Protein AF-A0AA37XI95-F1 (afdb_monomer_lite)

pLDDT: mean 78.23, std 15.77, range [38.28, 92.56]

Radius of gyration: 12.14 Å; chains: 1; bounding box: 31×31×27 Å

Foldseek 3Di:
DDDPDPPDDPQWADLVVLCVVLVHDSVVSVVCVVVVLADFDDPVVDTTHGPVRSVVSCVVPVVRVD

InterPro domains:
  IPR041657 Helix-turn-helix domain, group 17 [PF12728] (13-61)

Sequence (66 aa):
MSVTRIDGWPGAMTVQTAALYLDCSSRTVEGLQEKGDLIPIDTGFGKRFTKAELDRFLDARPEWSR

Structure (mmCIF, N/CA/C/O backbone):
data_AF-A0AA37XI95-F1
#
_entry.id   AF-A0AA37XI95-F1
#
loop_
_atom_site.group_PDB
_atom_site.id
_atom_site.type_symbol
_atom_site.label_atom_id
_atom_site.label_alt_id
_atom_site.label_comp_id
_atom_site.label_asym_id
_atom_site.label_entity_id
_atom_site.label_seq_id
_atom_site.pdbx_PDB_ins_code
_atom_site.Cartn_x
_atom_site.Cartn_y
_atom_site.Cartn_z
_atom_site.occupancy
_atom_site.B_iso_or_equiv
_atom_site.auth_seq_id
_atom_site.auth_comp_id
_atom_site.auth_asym_id
_atom_site.auth_atom_id
_atom_site.pdbx_PDB_model_num
ATOM 1 N N . MET A 1 1 ? -15.346 22.917 -10.831 1.00 38.28 1 MET A N 1
ATOM 2 C CA . MET A 1 1 ? -14.475 22.023 -10.040 1.00 38.28 1 MET A CA 1
ATOM 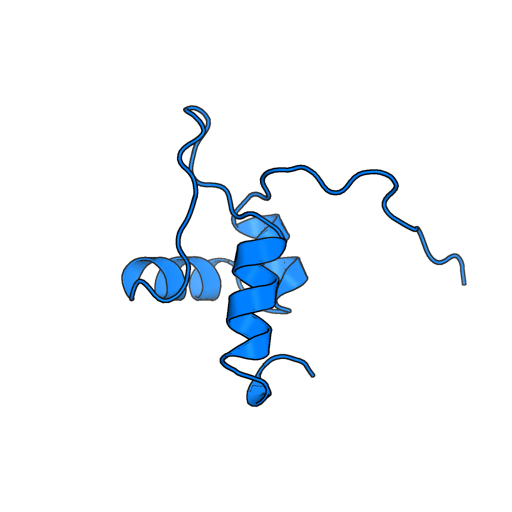3 C C . MET A 1 1 ? -13.861 21.033 -11.011 1.00 38.28 1 MET A C 1
ATOM 5 O O . MET A 1 1 ? -14.587 20.216 -11.562 1.00 38.28 1 MET A O 1
ATOM 9 N N . SER A 1 2 ? -12.584 21.204 -11.344 1.00 38.31 2 SER A N 1
ATOM 10 C CA . SER A 1 2 ? -11.923 20.428 -12.397 1.00 38.31 2 SER A CA 1
ATOM 11 C C . SER A 1 2 ? -11.460 19.092 -11.825 1.00 38.31 2 SER A C 1
ATOM 13 O O . SER A 1 2 ? -10.587 19.057 -10.965 1.00 38.31 2 SER A O 1
ATOM 15 N N . VAL A 1 3 ? -12.081 18.002 -12.275 1.00 44.59 3 VAL A N 1
ATOM 16 C CA . VAL A 1 3 ? -11.655 16.635 -11.962 1.00 44.59 3 VAL A CA 1
ATOM 17 C C . VAL A 1 3 ? -10.422 16.343 -12.810 1.00 44.59 3 VAL A C 1
ATOM 19 O O . VAL A 1 3 ? -10.534 16.084 -14.007 1.00 44.59 3 VAL A O 1
ATOM 22 N N . THR A 1 4 ? -9.238 16.425 -12.208 1.00 46.09 4 THR A N 1
ATOM 23 C CA . THR A 1 4 ? -7.993 16.002 -12.853 1.00 46.09 4 THR A CA 1
ATOM 24 C C . THR A 1 4 ? -8.015 14.479 -12.973 1.00 46.09 4 THR A C 1
ATOM 26 O O . THR A 1 4 ? 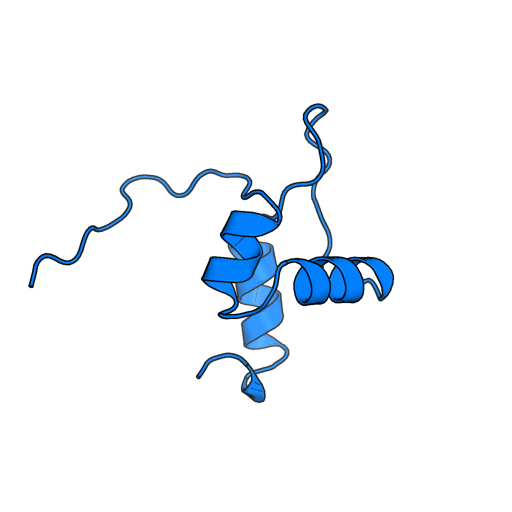-7.712 13.767 -12.018 1.00 46.09 4 THR A O 1
ATOM 29 N N . ARG A 1 5 ? -8.421 13.959 -14.137 1.00 49.34 5 ARG A N 1
ATOM 30 C CA . ARG A 1 5 ? -8.194 12.551 -14.481 1.00 49.34 5 ARG A CA 1
ATOM 31 C C . ARG A 1 5 ? -6.699 12.365 -14.696 1.00 49.34 5 ARG A C 1
ATOM 33 O O . ARG A 1 5 ? -6.107 13.014 -15.551 1.00 49.34 5 ARG A O 1
ATOM 40 N N . ILE A 1 6 ? -6.100 11.501 -13.887 1.00 47.41 6 ILE A N 1
ATOM 41 C CA . ILE A 1 6 ? -4.713 11.078 -14.047 1.00 47.41 6 ILE A CA 1
ATOM 42 C C . ILE A 1 6 ? -4.681 10.144 -15.267 1.00 47.41 6 ILE A C 1
ATOM 44 O O . ILE A 1 6 ? -4.982 8.955 -15.159 1.00 47.41 6 ILE A 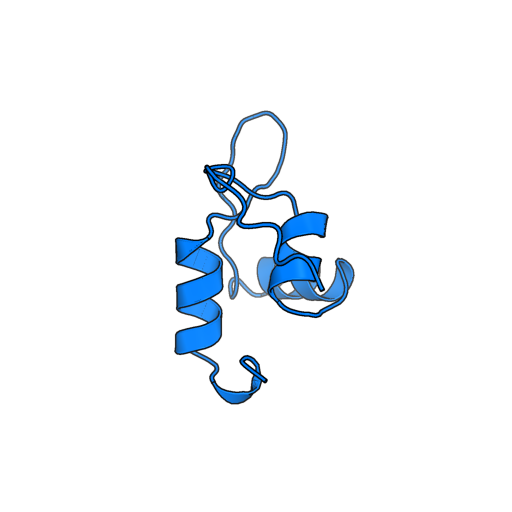O 1
ATOM 48 N N . ASP A 1 7 ? -4.401 10.712 -16.442 1.00 39.94 7 ASP A N 1
ATOM 49 C CA . ASP A 1 7 ? -4.098 9.981 -17.675 1.00 39.94 7 ASP A CA 1
ATOM 50 C C . ASP A 1 7 ? -2.757 9.255 -17.485 1.00 39.94 7 ASP A C 1
ATOM 52 O O . ASP A 1 7 ? -1.683 9.844 -17.584 1.00 39.94 7 ASP A O 1
ATOM 56 N N . GLY A 1 8 ? -2.830 7.973 -17.121 1.00 44.84 8 GLY A N 1
ATOM 57 C CA . GLY A 1 8 ? -1.670 7.124 -16.850 1.00 44.84 8 GLY A CA 1
ATOM 58 C C . GLY A 1 8 ? -1.325 7.058 -15.366 1.00 44.84 8 GLY A C 1
ATOM 59 O O . GLY A 1 8 ? -0.473 7.790 -14.866 1.00 44.84 8 GLY A O 1
ATOM 60 N N . TRP A 1 9 ? -1.966 6.134 -14.647 1.00 51.66 9 TRP A N 1
ATOM 61 C CA . TRP A 1 9 ? -1.540 5.792 -13.293 1.00 51.66 9 TRP A CA 1
ATOM 62 C C . TRP A 1 9 ? -0.099 5.269 -13.348 1.00 51.66 9 TRP A C 1
ATOM 64 O O . TRP A 1 9 ? 0.178 4.375 -14.156 1.00 51.66 9 TRP A O 1
ATOM 74 N N . PRO A 1 10 ? 0.831 5.786 -12.524 1.00 56.72 10 PRO A N 1
ATOM 75 C CA . PRO A 1 10 ? 2.173 5.231 -12.473 1.00 56.72 10 PRO A CA 1
ATOM 76 C C . PRO A 1 10 ? 2.037 3.748 -12.134 1.00 56.72 10 PRO A C 1
ATOM 78 O O . PRO A 1 10 ? 1.405 3.401 -11.137 1.00 56.72 10 PRO A O 1
ATOM 81 N N . GLY A 1 11 ? 2.613 2.866 -12.958 1.00 64.25 11 GLY A N 1
ATOM 82 C CA . GLY A 1 11 ? 2.512 1.411 -12.765 1.00 64.25 11 GLY A CA 1
ATOM 83 C C . GLY A 1 11 ? 2.987 0.935 -11.384 1.00 64.25 11 GLY A C 1
ATOM 84 O O . GLY A 1 11 ? 2.723 -0.198 -10.998 1.00 64.25 11 GLY A O 1
ATOM 85 N N . ALA A 1 12 ? 3.660 1.813 -10.632 1.00 70.81 12 ALA A N 1
ATOM 86 C CA . ALA A 1 12 ? 4.164 1.599 -9.292 1.00 70.81 12 ALA A CA 1
ATOM 87 C C . ALA A 1 12 ? 4.116 2.923 -8.484 1.00 70.81 12 ALA A C 1
ATOM 89 O O . ALA A 1 12 ? 4.819 3.879 -8.813 1.00 70.81 12 ALA A O 1
ATOM 90 N N . MET A 1 13 ? 3.302 2.980 -7.430 1.00 84.00 13 MET A N 1
ATOM 91 C CA . MET A 1 13 ? 3.133 4.097 -6.489 1.00 84.00 13 MET A CA 1
ATOM 92 C C . MET A 1 13 ? 4.131 4.025 -5.336 1.00 84.00 13 MET A C 1
ATOM 94 O O . MET A 1 13 ? 4.419 2.945 -4.838 1.00 84.00 13 MET A O 1
ATOM 98 N N . THR A 1 14 ? 4.627 5.158 -4.846 1.00 87.56 14 THR A N 1
ATOM 99 C CA . THR A 1 14 ? 5.407 5.178 -3.597 1.00 87.56 14 THR A CA 1
ATOM 100 C C . THR A 1 14 ? 4.494 4.968 -2.383 1.00 87.56 14 THR A C 1
ATOM 102 O O . THR A 1 14 ? 3.274 5.089 -2.490 1.00 87.56 14 THR A O 1
ATOM 105 N N . VAL A 1 15 ? 5.076 4.714 -1.204 1.00 88.44 15 VAL A N 1
ATOM 106 C CA . VAL A 1 15 ? 4.339 4.632 0.076 1.00 88.44 15 VAL A CA 1
ATOM 107 C C . VAL A 1 15 ? 3.445 5.860 0.294 1.00 88.44 15 VAL A C 1
ATOM 109 O O . VAL A 1 15 ? 2.305 5.722 0.718 1.00 88.44 15 VAL A O 1
ATOM 112 N N . GLN A 1 16 ? 3.933 7.063 -0.030 1.00 87.75 16 GLN A N 1
ATOM 113 C CA . GLN A 1 16 ? 3.169 8.305 0.131 1.00 87.75 16 GLN A CA 1
ATOM 114 C C . GLN A 1 16 ? 1.954 8.356 -0.798 1.00 87.75 16 GLN A C 1
ATOM 116 O O . GLN A 1 16 ? 0.865 8.717 -0.365 1.00 87.75 16 GLN A O 1
ATOM 121 N N . THR A 1 17 ? 2.116 7.967 -2.063 1.00 87.69 17 THR A N 1
ATOM 122 C CA . THR A 1 17 ? 0.996 7.930 -3.010 1.00 87.69 17 THR A CA 1
ATOM 123 C C . THR A 1 17 ? -0.007 6.834 -2.650 1.00 87.69 17 THR A C 1
ATOM 125 O O . THR A 1 17 ? -1.206 7.069 -2.739 1.00 87.69 17 THR A O 1
ATOM 128 N N . ALA A 1 18 ? 0.459 5.673 -2.182 1.00 88.75 18 ALA A N 1
ATOM 129 C CA . ALA A 1 18 ? -0.411 4.614 -1.675 1.00 88.75 18 ALA A CA 1
ATOM 130 C C . ALA A 1 18 ? -1.194 5.060 -0.428 1.00 88.75 18 ALA A C 1
ATOM 132 O O . ALA A 1 18 ? -2.377 4.766 -0.309 1.00 88.75 18 ALA A O 1
ATOM 133 N N . ALA A 1 19 ? -0.564 5.826 0.467 1.00 90.56 19 ALA A N 1
ATOM 134 C CA . ALA A 1 19 ? -1.218 6.383 1.647 1.00 90.56 19 ALA A CA 1
ATOM 135 C C . ALA A 1 19 ? -2.340 7.360 1.268 1.00 90.56 19 ALA A C 1
ATOM 137 O O . ALA A 1 19 ? -3.435 7.268 1.810 1.00 90.56 19 ALA A O 1
ATOM 138 N N . LEU A 1 20 ? -2.090 8.231 0.283 1.00 88.88 20 LEU A N 1
ATOM 139 C CA . LEU A 1 20 ? -3.114 9.117 -0.280 1.00 88.88 20 LEU A CA 1
ATOM 140 C C . LEU A 1 20 ? -4.246 8.337 -0.960 1.00 88.88 20 LEU A C 1
ATOM 142 O O . LEU A 1 20 ? -5.398 8.742 -0.874 1.00 88.88 20 LEU A O 1
ATOM 146 N N . TYR A 1 21 ? -3.926 7.230 -1.632 1.00 87.44 21 TYR A N 1
ATOM 147 C CA . TYR A 1 21 ? -4.923 6.385 -2.288 1.00 87.44 21 TYR A CA 1
ATOM 148 C C . TYR A 1 21 ? -5.842 5.675 -1.289 1.00 87.44 21 TYR A C 1
ATOM 150 O O . TYR A 1 21 ? -7.040 5.575 -1.518 1.00 87.44 21 TYR A O 1
ATOM 158 N N . LEU A 1 22 ? -5.276 5.197 -0.179 1.00 86.88 22 LEU A N 1
ATOM 159 C CA . LEU A 1 22 ? -5.990 4.500 0.893 1.00 86.88 22 LEU A CA 1
ATOM 160 C C . LEU A 1 22 ? -6.564 5.448 1.962 1.00 86.88 22 LEU A C 1
ATOM 162 O O . LEU A 1 22 ? -6.980 4.976 3.018 1.00 86.88 22 LEU A O 1
ATOM 166 N N . ASP A 1 23 ? -6.505 6.764 1.730 1.00 89.06 23 ASP A N 1
ATOM 167 C CA . ASP A 1 23 ? -6.882 7.820 2.681 1.00 89.06 23 ASP A CA 1
ATOM 168 C C . ASP A 1 23 ? -6.352 7.576 4.110 1.00 89.06 23 ASP A C 1
ATOM 170 O O . ASP A 1 23 ? -7.068 7.589 5.112 1.00 89.06 23 ASP A O 1
ATOM 174 N N . CYS A 1 24 ? -5.055 7.274 4.218 1.00 88.56 24 CYS A N 1
ATOM 175 C CA . CYS A 1 24 ? -4.415 6.951 5.489 1.00 88.56 24 CYS A CA 1
ATOM 176 C C . CYS A 1 24 ? -3.012 7.558 5.615 1.00 88.56 24 CYS A C 1
ATOM 178 O O . CYS A 1 24 ? -2.493 8.222 4.719 1.00 88.56 24 CYS A O 1
ATOM 180 N N . SER A 1 25 ? -2.374 7.354 6.770 1.00 91.31 25 SER A N 1
ATOM 181 C CA . SER A 1 25 ? -1.003 7.821 6.995 1.00 91.31 25 SER A CA 1
ATOM 182 C C . SER A 1 25 ? 0.024 6.886 6.347 1.00 91.31 25 SER A C 1
ATOM 184 O O . SER A 1 25 ? -0.178 5.673 6.289 1.00 91.31 25 SER A O 1
ATOM 186 N N . SER A 1 26 ? 1.187 7.409 5.947 1.00 89.81 26 SER A N 1
ATOM 187 C CA . SER A 1 26 ? 2.298 6.576 5.449 1.00 89.81 26 SER A CA 1
ATOM 188 C C . SER A 1 26 ? 2.742 5.518 6.464 1.00 89.81 26 SER A C 1
ATOM 190 O O . SER A 1 26 ? 3.080 4.403 6.083 1.00 89.81 26 SER A O 1
ATOM 192 N N . ARG A 1 27 ? 2.654 5.833 7.763 1.00 92.06 27 ARG A N 1
ATOM 193 C CA . ARG A 1 27 ? 2.913 4.891 8.858 1.00 92.06 27 ARG A CA 1
ATOM 194 C C . ARG A 1 27 ? 1.917 3.728 8.870 1.00 92.06 27 ARG A C 1
ATOM 196 O O . ARG A 1 27 ? 2.287 2.608 9.207 1.00 92.06 27 ARG A O 1
ATOM 203 N N . THR A 1 28 ? 0.662 3.979 8.502 1.00 91.31 28 THR A N 1
ATOM 204 C CA . THR A 1 28 ? -0.355 2.930 8.357 1.00 91.31 28 THR A CA 1
ATOM 205 C C . THR A 1 28 ? 0.019 1.985 7.220 1.00 91.31 28 THR A C 1
ATOM 207 O O . THR A 1 28 ? -0.020 0.774 7.410 1.00 91.31 28 THR A O 1
ATOM 210 N N . VAL A 1 29 ? 0.445 2.523 6.073 1.00 90.56 29 VAL A N 1
ATOM 211 C CA . VAL A 1 29 ? 0.904 1.724 4.923 1.00 90.56 29 VAL A CA 1
ATOM 212 C C . VAL A 1 29 ? 2.130 0.882 5.276 1.00 90.56 29 VAL A C 1
ATOM 214 O O . VAL A 1 29 ? 2.182 -0.296 4.936 1.00 90.56 29 VAL A O 1
ATOM 217 N N . GLU A 1 30 ? 3.095 1.447 6.002 1.00 90.00 30 GLU A N 1
ATOM 218 C CA . GLU A 1 30 ? 4.251 0.694 6.506 1.00 90.00 30 GLU A CA 1
ATOM 219 C C . GLU A 1 30 ? 3.822 -0.445 7.440 1.00 90.00 30 GLU A C 1
ATOM 221 O O . GLU A 1 30 ? 4.250 -1.580 7.252 1.00 90.00 30 GLU A O 1
ATOM 226 N N . GLY A 1 31 ? 2.911 -0.186 8.382 1.00 92.56 31 GLY A N 1
ATOM 227 C CA . GLY A 1 31 ? 2.388 -1.227 9.270 1.00 92.56 31 GLY A CA 1
ATOM 228 C C . GLY A 1 31 ? 1.598 -2.316 8.533 1.00 92.56 31 GLY A C 1
ATOM 229 O O . GLY A 1 31 ? 1.642 -3.482 8.916 1.00 92.56 31 GLY A O 1
ATOM 230 N N . LEU A 1 32 ? 0.889 -1.963 7.460 1.00 89.38 32 LEU A N 1
ATOM 231 C CA . LEU A 1 32 ? 0.208 -2.922 6.586 1.00 89.38 32 LEU A CA 1
ATOM 232 C C . LEU A 1 32 ? 1.194 -3.791 5.815 1.00 89.38 32 LEU A C 1
ATOM 234 O O . LEU A 1 32 ? 0.994 -4.998 5.691 1.00 89.38 32 LEU A O 1
ATOM 238 N N . GLN A 1 33 ? 2.292 -3.197 5.361 1.00 89.50 33 GLN A N 1
ATOM 239 C CA . GLN A 1 33 ? 3.375 -3.952 4.763 1.00 89.50 33 GLN A CA 1
ATOM 240 C C . GLN A 1 33 ? 4.003 -4.925 5.769 1.00 89.50 33 GLN A C 1
ATOM 242 O O . GLN A 1 33 ? 4.211 -6.089 5.439 1.00 89.50 33 GLN A O 1
ATOM 247 N N . GLU A 1 34 ? 4.326 -4.469 6.981 1.00 89.31 34 GLU A N 1
ATOM 248 C CA . GLU A 1 34 ? 4.932 -5.313 8.021 1.00 89.31 34 GLU A CA 1
ATOM 249 C C . GLU A 1 34 ? 4.042 -6.506 8.392 1.00 89.31 34 GLU A C 1
ATOM 251 O O . GLU A 1 34 ? 4.544 -7.588 8.689 1.00 89.31 34 GLU A O 1
ATOM 256 N N . LYS A 1 35 ? 2.720 -6.325 8.323 1.00 88.00 35 LYS A N 1
ATOM 257 C CA . LYS A 1 35 ? 1.726 -7.387 8.526 1.00 88.00 35 LYS A CA 1
ATOM 258 C C . LYS A 1 35 ? 1.557 -8.321 7.324 1.00 88.00 35 LYS A C 1
ATOM 260 O O . LYS A 1 35 ? 0.919 -9.358 7.468 1.00 88.00 35 LYS A O 1
ATOM 265 N N . GLY A 1 36 ? 2.103 -7.968 6.160 1.00 87.19 36 GLY A N 1
ATOM 266 C CA . GLY A 1 36 ? 1.900 -8.694 4.903 1.00 87.19 36 GLY A CA 1
ATOM 267 C C . GLY A 1 36 ? 0.533 -8.453 4.253 1.00 87.19 36 GLY A C 1
ATOM 268 O O . GLY A 1 36 ? 0.177 -9.165 3.321 1.00 87.19 36 GLY A O 1
ATOM 269 N N . ASP A 1 37 ? -0.216 -7.454 4.728 1.00 87.06 37 ASP A N 1
ATOM 270 C CA . ASP A 1 37 ? -1.523 -7.067 4.188 1.00 87.06 37 ASP A CA 1
ATOM 271 C C . ASP A 1 37 ? -1.398 -6.286 2.865 1.00 87.06 37 ASP A C 1
ATOM 273 O O . ASP A 1 37 ? -2.327 -6.280 2.062 1.00 87.06 37 ASP A O 1
ATOM 277 N N . LEU A 1 38 ? -0.259 -5.619 2.650 1.00 88.00 38 LEU A N 1
ATOM 278 C CA . LEU A 1 38 ? 0.093 -4.940 1.402 1.00 88.00 38 LEU A CA 1
ATOM 279 C C . LEU A 1 38 ? 1.433 -5.452 0.889 1.00 88.00 38 LEU A C 1
ATOM 281 O O . LEU A 1 38 ? 2.453 -5.333 1.578 1.00 88.00 38 LEU A O 1
ATOM 285 N N . ILE A 1 39 ? 1.450 -5.961 -0.342 1.00 86.81 39 ILE A N 1
ATOM 286 C CA . ILE A 1 39 ? 2.664 -6.502 -0.954 1.00 86.81 39 ILE A CA 1
ATOM 287 C C . ILE A 1 39 ? 3.291 -5.450 -1.878 1.00 86.81 39 ILE A C 1
ATOM 289 O O . ILE A 1 39 ? 2.750 -5.153 -2.946 1.00 86.81 39 ILE A O 1
ATOM 293 N N . PRO A 1 40 ? 4.448 -4.865 -1.517 1.00 86.38 40 PRO A N 1
ATOM 294 C CA . PRO A 1 40 ? 5.148 -3.977 -2.422 1.00 86.38 40 PRO A CA 1
ATOM 295 C C . PRO A 1 40 ? 5.855 -4.771 -3.518 1.00 86.38 40 PRO A C 1
ATOM 297 O O . PRO A 1 40 ? 6.373 -5.866 -3.303 1.00 86.38 40 PRO A O 1
ATOM 300 N N . ILE A 1 41 ? 5.967 -4.147 -4.679 1.00 84.50 41 ILE A N 1
ATOM 301 C CA . ILE A 1 41 ? 6.894 -4.542 -5.727 1.00 84.50 41 ILE A CA 1
ATOM 302 C C . ILE A 1 41 ? 8.255 -3.889 -5.477 1.00 84.50 41 ILE A C 1
ATOM 304 O O . ILE A 1 41 ? 8.350 -2.698 -5.151 1.00 84.50 41 ILE A O 1
ATOM 308 N N . ASP A 1 42 ? 9.314 -4.681 -5.627 1.00 77.69 42 ASP A N 1
ATOM 309 C CA . ASP A 1 42 ? 10.678 -4.169 -5.642 1.00 77.69 42 ASP A CA 1
ATOM 310 C C . ASP A 1 42 ? 10.998 -3.655 -7.047 1.00 77.69 42 ASP A C 1
ATOM 312 O O . ASP A 1 42 ? 10.864 -4.369 -8.040 1.00 77.69 42 ASP A O 1
ATOM 316 N N . THR A 1 43 ? 11.374 -2.383 -7.132 1.00 72.06 43 THR A N 1
ATOM 317 C CA . THR A 1 43 ? 11.698 -1.716 -8.400 1.00 72.06 43 THR A CA 1
ATOM 318 C C . THR A 1 43 ? 13.163 -1.292 -8.477 1.00 72.06 43 THR A C 1
ATOM 320 O O . THR A 1 43 ? 13.529 -0.544 -9.379 1.00 72.06 43 THR A O 1
ATOM 323 N N . GLY A 1 44 ? 14.004 -1.695 -7.514 1.00 70.12 44 GLY A N 1
ATOM 324 C CA . GLY A 1 44 ? 15.399 -1.248 -7.394 1.00 70.12 44 GLY A CA 1
ATOM 325 C C . GLY A 1 44 ? 15.564 0.207 -6.922 1.00 70.12 44 GLY A C 1
ATOM 326 O O . GLY A 1 44 ? 16.613 0.571 -6.404 1.00 70.12 44 GLY A O 1
ATOM 327 N N . PHE A 1 45 ? 14.512 1.028 -7.021 1.00 73.44 45 PHE A N 1
ATOM 328 C CA . PHE A 1 45 ? 14.441 2.409 -6.519 1.00 73.44 45 PHE A CA 1
ATOM 329 C C . PHE A 1 45 ? 13.594 2.530 -5.241 1.00 73.44 45 PHE A C 1
ATOM 331 O O . PHE A 1 45 ? 13.084 3.604 -4.919 1.00 73.44 45 PHE A O 1
ATOM 338 N N . GLY A 1 46 ? 13.410 1.413 -4.535 1.00 74.88 46 GLY A N 1
ATOM 339 C CA . GLY A 1 46 ? 12.596 1.312 -3.330 1.00 74.88 46 GLY A CA 1
ATOM 340 C C . GLY A 1 46 ? 11.259 0.604 -3.545 1.00 74.88 4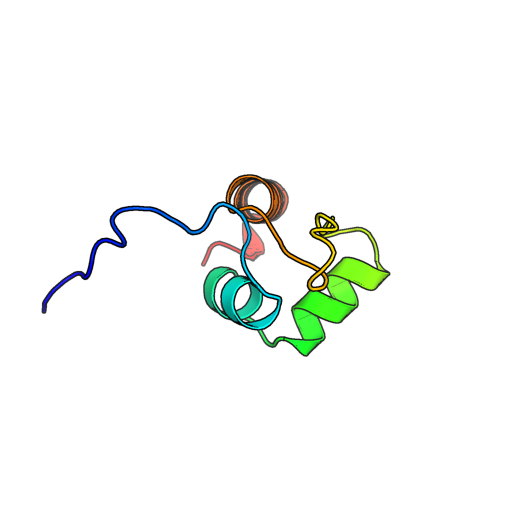6 GLY A C 1
ATOM 341 O O . GLY A 1 46 ? 10.906 0.169 -4.646 1.00 7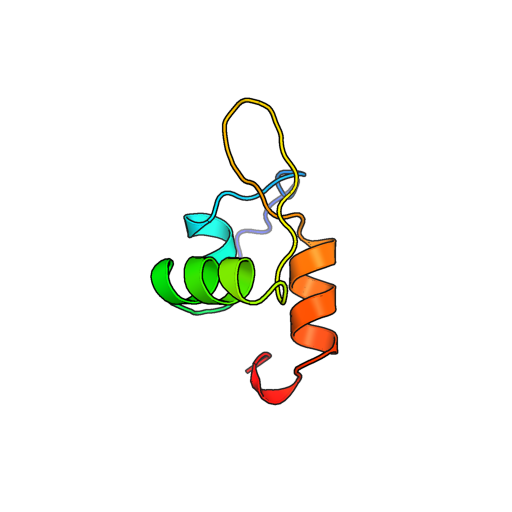4.88 46 GLY A O 1
ATOM 342 N N . LYS A 1 47 ? 10.523 0.488 -2.438 1.00 81.38 47 LYS A N 1
ATOM 343 C CA . LYS A 1 47 ? 9.234 -0.200 -2.356 1.00 81.38 47 LYS A CA 1
ATOM 344 C C . LYS A 1 47 ? 8.162 0.604 -3.077 1.00 81.38 47 LYS A C 1
ATOM 346 O O . LYS A 1 47 ? 7.988 1.795 -2.797 1.00 81.38 47 LYS A O 1
ATOM 351 N N . ARG A 1 48 ? 7.426 -0.051 -3.972 1.00 86.56 48 ARG A N 1
ATOM 352 C CA . ARG A 1 48 ? 6.284 0.560 -4.649 1.00 86.56 48 ARG A CA 1
ATOM 353 C C . ARG A 1 48 ? 5.051 -0.333 -4.614 1.00 86.56 48 ARG A C 1
ATOM 355 O O . ARG A 1 48 ? 5.172 -1.531 -4.430 1.00 86.56 48 ARG A O 1
ATOM 362 N N . PHE A 1 49 ? 3.875 0.245 -4.806 1.00 87.38 49 PHE A N 1
ATOM 363 C CA . PHE A 1 49 ? 2.587 -0.444 -4.765 1.00 87.38 49 PHE A CA 1
ATOM 364 C C . PHE A 1 49 ? 1.862 -0.257 -6.087 1.00 87.38 49 PHE A C 1
ATOM 366 O O . PHE A 1 49 ? 1.828 0.840 -6.637 1.00 87.38 49 PHE A O 1
ATOM 373 N N . THR A 1 50 ? 1.291 -1.322 -6.627 1.00 86.25 50 THR A N 1
ATOM 374 C CA . THR A 1 50 ? 0.476 -1.200 -7.839 1.00 86.25 50 THR A CA 1
ATOM 375 C C . THR A 1 50 ? -0.944 -0.798 -7.454 1.00 86.25 50 THR A C 1
ATOM 377 O O . THR A 1 50 ? -1.416 -1.142 -6.372 1.00 86.25 50 THR A O 1
ATOM 380 N N . LYS A 1 51 ? -1.656 -0.106 -8.349 1.00 85.94 51 LYS A N 1
ATOM 381 C CA . LYS A 1 51 ? -3.078 0.199 -8.133 1.00 85.94 51 LYS A CA 1
ATOM 382 C C . LYS A 1 51 ? -3.895 -1.079 -7.902 1.00 85.94 51 LYS A C 1
ATOM 384 O O . LYS A 1 51 ? -4.730 -1.101 -7.016 1.00 85.94 51 LYS A O 1
ATOM 389 N N . ALA A 1 52 ? -3.601 -2.144 -8.651 1.00 85.12 52 ALA A N 1
ATOM 390 C CA . ALA A 1 52 ? -4.293 -3.426 -8.531 1.00 85.12 52 ALA A CA 1
ATOM 391 C C . ALA A 1 52 ? -4.155 -4.051 -7.132 1.00 85.12 52 ALA A C 1
ATOM 393 O O . ALA A 1 52 ? -5.110 -4.633 -6.630 1.00 85.12 52 ALA A O 1
ATOM 394 N N . GLU A 1 53 ? -2.991 -3.908 -6.494 1.00 87.19 53 GLU A N 1
ATOM 395 C CA . GLU A 1 53 ? -2.782 -4.378 -5.121 1.00 87.19 53 GLU A CA 1
ATOM 396 C C . GLU A 1 53 ? -3.585 -3.550 -4.109 1.00 87.19 53 GLU A C 1
ATOM 398 O O . GLU A 1 53 ? -4.224 -4.104 -3.219 1.00 87.19 53 GLU A O 1
ATOM 403 N N . LEU A 1 54 ? -3.600 -2.223 -4.270 1.00 88.06 54 LEU A N 1
ATOM 404 C CA . LEU A 1 54 ? -4.383 -1.336 -3.406 1.00 88.06 54 LEU A CA 1
ATOM 405 C C . LEU A 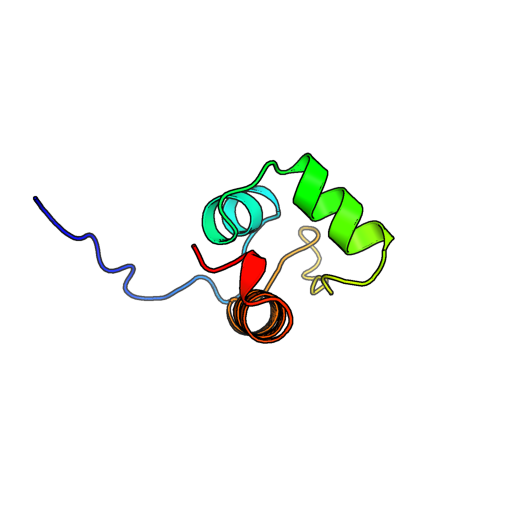1 54 ? -5.893 -1.552 -3.588 1.00 88.06 54 LEU A C 1
ATOM 407 O O . LEU A 1 54 ? -6.628 -1.570 -2.607 1.00 88.06 54 LEU A O 1
ATOM 411 N N . ASP A 1 55 ? -6.348 -1.770 -4.823 1.00 88.31 55 ASP A N 1
ATOM 412 C CA . ASP A 1 55 ? -7.739 -2.111 -5.135 1.00 88.31 55 ASP A CA 1
ATOM 413 C C . ASP A 1 55 ? -8.126 -3.446 -4.495 1.00 88.31 55 ASP A C 1
ATOM 415 O O . ASP A 1 55 ? -9.121 -3.519 -3.784 1.00 88.31 55 ASP A O 1
ATOM 419 N N . ARG A 1 56 ? -7.292 -4.485 -4.659 1.00 86.81 56 ARG A N 1
ATOM 420 C CA . ARG A 1 56 ? -7.496 -5.791 -4.014 1.00 86.81 56 ARG A CA 1
ATOM 421 C C . ARG A 1 56 ? -7.630 -5.655 -2.500 1.00 86.81 56 ARG A C 1
ATOM 423 O O . ARG A 1 56 ? -8.427 -6.360 -1.884 1.00 86.81 56 ARG A O 1
ATOM 430 N N . PHE A 1 57 ? -6.824 -4.790 -1.900 1.00 87.75 57 PHE A N 1
ATOM 431 C CA . PHE A 1 57 ? -6.858 -4.537 -0.471 1.00 87.75 57 PHE A CA 1
ATOM 432 C C . PHE A 1 57 ? -8.164 -3.863 -0.023 1.00 87.75 57 PHE A C 1
ATOM 434 O O . PHE A 1 57 ? -8.751 -4.293 0.969 1.00 87.75 57 PHE A O 1
ATOM 441 N N . LEU A 1 58 ? -8.648 -2.864 -0.769 1.00 88.19 58 LEU A N 1
ATOM 442 C CA . LEU A 1 58 ? -9.941 -2.218 -0.515 1.00 88.19 58 LEU A CA 1
ATOM 443 C C . LEU A 1 58 ? -11.117 -3.181 -0.736 1.00 88.19 58 LEU A C 1
ATOM 445 O O . LEU A 1 58 ? -12.036 -3.216 0.077 1.00 88.19 58 LEU A O 1
ATOM 449 N N . ASP A 1 59 ? -11.063 -4.016 -1.775 1.00 86.69 59 ASP A N 1
ATOM 450 C CA . ASP A 1 59 ? -12.075 -5.045 -2.045 1.00 86.69 59 ASP A CA 1
ATOM 451 C C . ASP A 1 59 ? -12.131 -6.097 -0.928 1.00 86.69 59 ASP A C 1
ATOM 453 O O . ASP A 1 59 ? -13.203 -6.580 -0.560 1.00 86.69 59 ASP A O 1
ATOM 457 N N . ALA A 1 60 ? -10.975 -6.449 -0.359 1.00 85.31 60 ALA A N 1
ATOM 458 C CA . ALA A 1 60 ? -10.892 -7.363 0.774 1.00 85.31 60 ALA A CA 1
ATOM 459 C C . ALA A 1 60 ? -11.359 -6.729 2.098 1.00 85.31 60 ALA A C 1
ATOM 461 O O . ALA A 1 60 ? -11.648 -7.464 3.044 1.00 85.31 60 ALA A O 1
ATOM 462 N N . ARG A 1 61 ? -11.405 -5.391 2.178 1.00 81.62 61 ARG A N 1
ATOM 463 C CA . ARG A 1 61 ? -11.758 -4.612 3.375 1.00 81.62 61 ARG A CA 1
ATOM 464 C C . ARG A 1 61 ? -12.672 -3.443 3.007 1.00 81.62 61 ARG A C 1
ATOM 466 O O . ARG A 1 61 ? -12.242 -2.286 3.029 1.00 81.62 61 ARG A O 1
ATOM 473 N N . PRO A 1 62 ? -13.945 -3.718 2.677 1.00 73.88 62 PRO A N 1
ATOM 474 C CA . PRO A 1 62 ? -14.897 -2.681 2.291 1.00 73.88 62 PRO A CA 1
ATOM 475 C C . PRO A 1 62 ? -15.122 -1.635 3.392 1.00 73.88 62 PRO A C 1
ATOM 477 O O . PRO A 1 62 ? -15.517 -0.512 3.087 1.00 73.88 62 PRO A O 1
ATOM 480 N N . GLU A 1 63 ? -14.812 -1.945 4.657 1.00 78.12 63 GLU A N 1
ATOM 481 C CA . GLU A 1 63 ? -14.785 -0.972 5.755 1.00 78.12 63 GLU A CA 1
ATOM 482 C C . GLU A 1 63 ? -13.812 0.199 5.532 1.00 78.12 63 GLU A C 1
ATOM 484 O O . GLU A 1 63 ? -13.925 1.227 6.200 1.00 78.12 63 GLU A O 1
ATOM 489 N N . TRP A 1 64 ? -12.879 0.055 4.589 1.00 73.00 64 TRP A N 1
ATOM 490 C CA . TRP A 1 64 ? -11.860 1.042 4.257 1.00 73.00 64 TRP A CA 1
ATOM 491 C C . TRP A 1 64 ? -12.179 1.889 3.019 1.00 73.00 64 TRP A C 1
ATOM 493 O O . TRP A 1 64 ? -11.560 2.928 2.825 1.00 73.00 64 TRP A O 1
ATOM 503 N N . SER A 1 65 ? -13.146 1.481 2.193 1.00 60.59 65 SER A N 1
ATOM 504 C CA . SER A 1 65 ? -13.468 2.105 0.897 1.00 60.59 65 SER A CA 1
ATOM 505 C C . SER A 1 65 ? -14.398 3.335 1.007 1.00 60.59 65 SER A C 1
ATOM 507 O O . SER A 1 65 ? -15.273 3.523 0.158 1.00 60.59 65 SER A O 1
ATOM 509 N N . ARG A 1 66 ? -14.284 4.132 2.073 1.00 55.12 66 ARG A N 1
ATOM 510 C CA . ARG A 1 66 ? -15.320 5.107 2.457 1.00 55.12 66 ARG A CA 1
ATOM 511 C C . ARG A 1 66 ? -15.325 6.406 1.653 1.00 55.12 66 ARG A C 1
ATOM 513 O O . ARG A 1 66 ? -14.235 6.952 1.396 1.00 55.12 66 ARG A O 1
#

Secondary structure (DSSP, 8-state):
------SS--SSB-HHHHHHHTTS-HHHHHHHHHTTSS-PEE-SSSEEB-HHHHHHHHHH-GGG--

Organism: NCBI:txid1930061